Protein AF-V9I3U3-F1 (afdb_monomer_lite)

Foldseek 3Di:
DQDDPDDPVCCVVPVVSVVVVVVVQDDPNDGDDPDPD

Structure (mmCIF, N/CA/C/O backbone):
data_AF-V9I3U3-F1
#
_entry.id   AF-V9I3U3-F1
#
loop_
_atom_site.group_PDB
_atom_site.id
_atom_site.type_symbol
_atom_site.label_atom_id
_atom_site.label_alt_id
_atom_site.label_comp_id
_atom_site.label_asym_id
_atom_site.label_entity_id
_atom_site.label_seq_id
_atom_site.pdbx_PDB_ins_code
_atom_site.Cartn_x
_atom_site.Cartn_y
_atom_site.Cartn_z
_atom_site.occupancy
_atom_site.B_iso_or_equiv
_atom_site.auth_seq_id
_atom_site.auth_comp_id
_atom_site.auth_asym_id
_atom_site.auth_atom_id
_atom_site.pdbx_PDB_model_num
ATOM 1 N N . LYS A 1 1 ? 1.579 -4.624 9.091 1.00 60.88 1 LY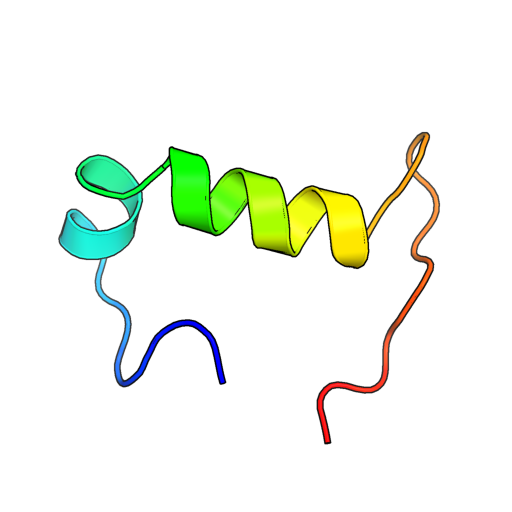S A N 1
ATOM 2 C CA . LYS A 1 1 ? 3.027 -4.782 8.784 1.00 60.88 1 LYS A CA 1
ATOM 3 C C . LYS A 1 1 ? 3.206 -5.028 7.282 1.00 60.88 1 LYS A C 1
ATOM 5 O O . LYS A 1 1 ? 3.405 -6.168 6.892 1.00 60.88 1 LYS A O 1
ATOM 10 N N . CYS A 1 2 ? 3.076 -3.996 6.447 1.00 68.81 2 CYS A N 1
ATOM 11 C CA . CYS A 1 2 ? 3.187 -4.145 4.983 1.00 68.81 2 CYS A CA 1
ATOM 12 C C . CYS A 1 2 ? 4.462 -3.497 4.424 1.00 68.81 2 CYS A C 1
ATOM 14 O O . CYS A 1 2 ? 4.988 -3.954 3.420 1.00 68.81 2 CYS A O 1
ATOM 16 N N . PHE A 1 3 ? 5.008 -2.509 5.136 1.00 78.38 3 PHE A N 1
ATOM 17 C CA . PHE A 1 3 ? 6.327 -1.938 4.892 1.00 78.38 3 PHE A CA 1
ATOM 18 C C . PHE A 1 3 ? 7.062 -1.839 6.229 1.00 78.38 3 PHE A C 1
ATOM 20 O O . PHE A 1 3 ? 6.471 -1.431 7.233 1.00 78.38 3 PHE A O 1
ATOM 27 N N . GLU A 1 4 ? 8.329 -2.236 6.259 1.00 79.38 4 GLU A N 1
ATOM 28 C CA . GLU A 1 4 ? 9.208 -2.073 7.416 1.00 79.38 4 GLU A CA 1
ATOM 29 C C . GLU A 1 4 ? 10.229 -0.986 7.069 1.00 79.38 4 GLU A C 1
ATOM 31 O O . GLU A 1 4 ? 11.026 -1.169 6.158 1.00 79.38 4 GLU A O 1
ATOM 36 N N . ASN A 1 5 ? 10.173 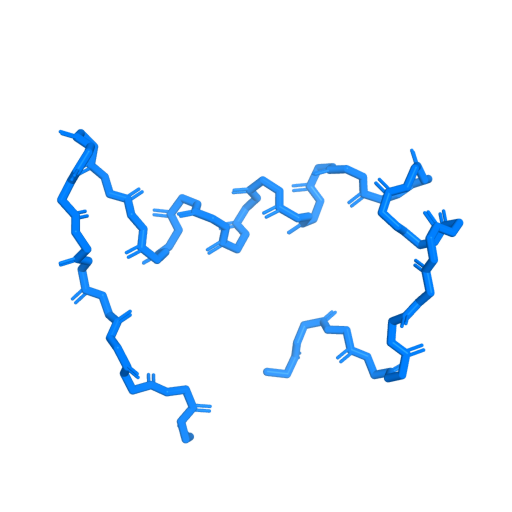0.156 7.768 1.00 84.88 5 ASN A N 1
ATOM 37 C CA . ASN A 1 5 ? 11.003 1.344 7.502 1.00 84.88 5 ASN A CA 1
ATOM 38 C C . ASN A 1 5 ? 10.846 1.912 6.078 1.00 84.88 5 ASN A C 1
ATOM 40 O O . ASN A 1 5 ? 11.824 2.049 5.349 1.00 84.88 5 ASN A O 1
ATOM 44 N N . VAL A 1 6 ? 9.608 2.252 5.701 1.00 89.50 6 VAL A N 1
ATOM 45 C CA . VAL A 1 6 ? 9.286 2.771 4.362 1.00 89.50 6 VAL A CA 1
ATOM 46 C C . VAL 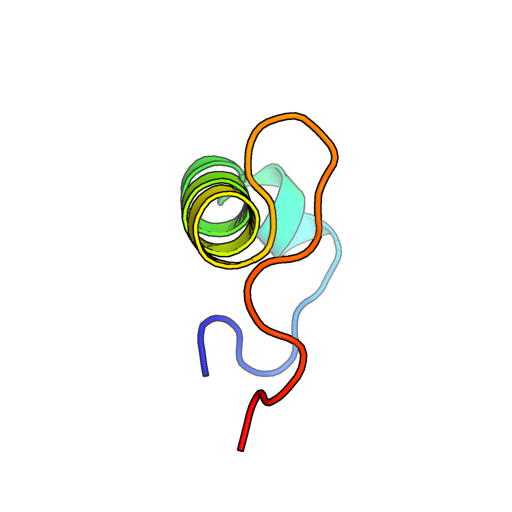A 1 6 ? 10.040 4.069 4.052 1.00 89.50 6 VAL A C 1
ATOM 48 O O . VAL A 1 6 ? 10.063 4.994 4.869 1.00 89.50 6 VAL A O 1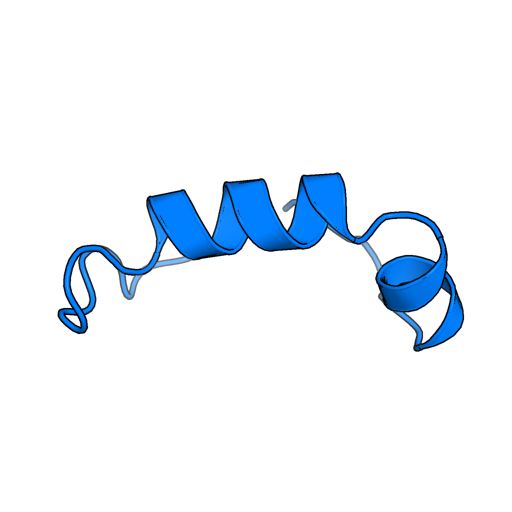
ATOM 51 N N . CYS A 1 7 ? 10.614 4.153 2.856 1.00 92.62 7 CYS A N 1
ATOM 52 C CA . CYS A 1 7 ? 11.137 5.389 2.278 1.00 92.62 7 CYS A CA 1
ATOM 53 C C . CYS A 1 7 ? 10.418 5.736 0.966 1.00 92.62 7 CYS A C 1
ATOM 55 O O . CYS A 1 7 ? 9.616 4.963 0.440 1.00 92.62 7 CYS A O 1
ATOM 57 N N . GLU A 1 8 ? 10.687 6.916 0.413 1.00 94.62 8 GLU A N 1
ATOM 58 C CA . GLU A 1 8 ? 10.034 7.404 -0.803 1.00 94.62 8 GLU A CA 1
ATOM 59 C C . GLU A 1 8 ? 10.242 6.489 -2.018 1.00 94.62 8 GLU A C 1
ATOM 61 O O . GLU A 1 8 ? 9.331 6.331 -2.831 1.00 94.62 8 GLU A O 1
ATOM 66 N N . LEU A 1 9 ? 11.407 5.841 -2.126 1.00 94.62 9 LEU A N 1
ATOM 67 C CA . LEU A 1 9 ? 11.694 4.917 -3.222 1.00 94.62 9 LEU A CA 1
ATOM 68 C C . LEU A 1 9 ? 10.826 3.659 -3.132 1.00 94.62 9 LEU A C 1
ATOM 70 O O . LEU A 1 9 ? 10.405 3.145 -4.166 1.00 94.62 9 LEU A O 1
ATOM 74 N N . ASP A 1 10 ? 10.486 3.204 -1.925 1.00 91.94 10 ASP A N 1
ATOM 75 C CA . ASP A 1 10 ? 9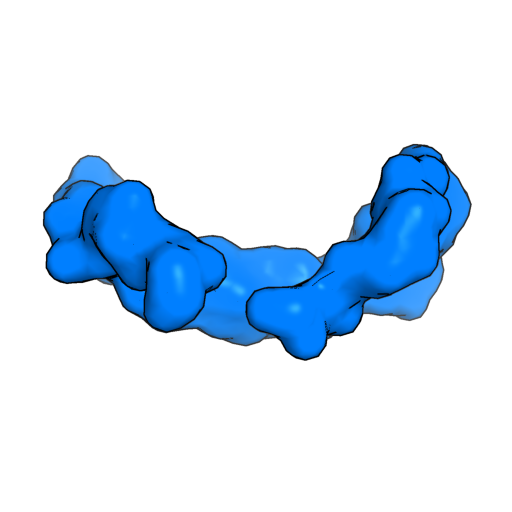.618 2.039 -1.750 1.00 91.94 10 ASP A CA 1
ATOM 76 C C . ASP A 1 10 ? 8.218 2.307 -2.298 1.00 91.94 10 ASP A C 1
ATOM 78 O O . ASP A 1 10 ? 7.649 1.442 -2.956 1.00 91.94 10 ASP A O 1
ATOM 82 N N . LEU A 1 11 ? 7.690 3.518 -2.105 1.00 90.44 11 LEU A N 1
ATOM 83 C CA . LEU A 1 11 ? 6.387 3.916 -2.646 1.00 90.44 11 LEU A CA 1
ATOM 84 C C . LEU A 1 11 ? 6.415 4.074 -4.171 1.00 90.44 11 LEU A C 1
ATOM 86 O O . LEU A 1 11 ? 5.443 3.730 -4.838 1.00 90.44 11 LEU A O 1
ATOM 90 N N . ILE A 1 12 ? 7.523 4.575 -4.726 1.00 94.38 12 ILE A N 1
ATOM 91 C CA . ILE A 1 12 ? 7.688 4.747 -6.177 1.00 94.38 12 ILE A CA 1
ATOM 92 C C . ILE A 1 12 ? 7.790 3.388 -6.878 1.00 94.38 12 ILE A C 1
ATOM 94 O O . ILE A 1 12 ? 7.166 3.187 -7.918 1.00 94.38 12 ILE A O 1
ATOM 98 N N . PHE A 1 13 ? 8.566 2.456 -6.321 1.00 94.31 13 PHE A N 1
ATOM 99 C CA . PHE A 1 13 ? 8.816 1.154 -6.944 1.00 94.31 13 PHE A CA 1
ATOM 100 C C . PHE A 1 13 ? 7.797 0.072 -6.561 1.00 94.31 13 PHE A C 1
ATOM 102 O O . PHE A 1 13 ? 7.678 -0.912 -7.287 1.00 94.31 13 PHE A O 1
ATOM 109 N N . HIS A 1 14 ? 7.032 0.254 -5.480 1.00 91.19 14 HIS A N 1
ATOM 110 C CA . HIS A 1 14 ? 6.010 -0.693 -5.015 1.00 91.19 14 HIS A CA 1
ATOM 111 C C . HIS A 1 14 ? 4.634 -0.030 -4.841 1.00 91.19 14 HIS A C 1
ATOM 113 O O . HIS A 1 14 ? 3.918 -0.295 -3.871 1.00 91.19 14 HIS A O 1
ATOM 119 N N . ALA A 1 15 ? 4.243 0.820 -5.796 1.00 92.62 15 ALA A N 1
ATOM 120 C CA . ALA A 1 15 ? 2.953 1.513 -5.775 1.00 92.62 15 ALA A CA 1
ATOM 121 C C . ALA A 1 15 ? 1.757 0.545 -5.682 1.00 92.62 15 ALA A C 1
ATOM 123 O O . ALA A 1 15 ? 0.802 0.823 -4.963 1.00 92.62 15 ALA A O 1
ATOM 124 N N . ASP A 1 16 ? 1.836 -0.622 -6.328 1.00 94.44 16 ASP A N 1
ATOM 125 C CA . ASP A 1 16 ? 0.780 -1.643 -6.282 1.00 94.44 16 ASP A CA 1
ATOM 126 C C . ASP A 1 16 ? 0.543 -2.169 -4.860 1.00 94.44 16 ASP A C 1
ATOM 128 O O . ASP A 1 16 ? -0.598 -2.306 -4.420 1.00 94.44 16 ASP A O 1
ATOM 132 N N . ALA A 1 17 ? 1.618 -2.398 -4.100 1.00 91.12 17 ALA A N 1
ATOM 133 C CA . ALA A 1 17 ? 1.517 -2.822 -2.708 1.00 91.12 17 ALA A CA 1
ATOM 134 C C . ALA A 1 17 ? 0.919 -1.714 -1.825 1.00 91.12 17 ALA A C 1
ATOM 136 O O . ALA A 1 17 ? 0.134 -1.997 -0.921 1.00 91.12 17 ALA A O 1
ATOM 137 N N . ALA A 1 18 ? 1.244 -0.447 -2.101 1.00 92.00 18 ALA A N 1
ATOM 138 C CA . ALA A 1 18 ? 0.631 0.687 -1.415 1.00 92.00 18 ALA A CA 1
ATOM 139 C C . ALA A 1 18 ? -0.868 0.818 -1.745 1.00 92.00 18 ALA A C 1
ATOM 141 O O . ALA A 1 18 ? -1.668 1.051 -0.839 1.00 92.00 18 ALA A O 1
ATOM 142 N N . HIS A 1 19 ? -1.262 0.617 -3.006 1.00 93.12 19 HIS A N 1
ATOM 143 C CA . HIS A 1 19 ? -2.664 0.616 -3.426 1.00 93.12 19 HIS A CA 1
ATOM 144 C C . HIS A 1 19 ? -3.465 -0.505 -2.769 1.00 93.12 19 HIS A C 1
ATOM 146 O O . HIS A 1 19 ? -4.540 -0.238 -2.244 1.00 93.12 19 HIS A O 1
ATOM 152 N N . GLN A 1 20 ? -2.912 -1.716 -2.691 1.00 91.00 20 GLN A N 1
ATOM 153 C CA . GLN A 1 20 ? -3.575 -2.827 -2.012 1.00 91.00 20 GLN A CA 1
ATOM 154 C C . GLN A 1 20 ? -3.857 -2.512 -0.533 1.00 91.00 20 GLN A C 1
ATOM 15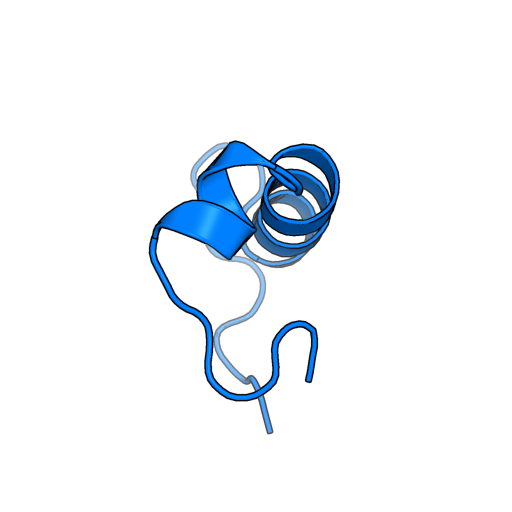6 O O . GLN A 1 20 ? -4.955 -2.755 -0.041 1.00 91.00 20 GLN A O 1
ATOM 161 N N . VAL A 1 21 ? -2.892 -1.915 0.174 1.00 90.31 21 VAL A N 1
ATOM 162 C CA . VAL A 1 21 ? -3.087 -1.496 1.572 1.00 90.31 21 VAL A CA 1
ATOM 163 C C . VAL A 1 21 ? -4.130 -0.380 1.685 1.00 90.31 21 VAL A C 1
ATOM 165 O O . VAL A 1 21 ? -4.917 -0.365 2.630 1.00 90.31 21 VAL A O 1
ATOM 168 N N . LEU A 1 22 ? -4.149 0.565 0.741 1.00 91.38 22 LEU A N 1
ATOM 169 C CA . LEU A 1 22 ? -5.136 1.646 0.726 1.00 91.38 22 LEU A CA 1
ATOM 170 C C . LEU A 1 22 ? -6.556 1.129 0.487 1.00 91.38 22 LEU A C 1
ATOM 172 O O . LEU A 1 22 ? -7.469 1.608 1.155 1.00 91.38 22 LEU A O 1
ATOM 176 N N . ASP A 1 23 ? -6.728 0.144 -0.392 1.00 91.56 23 ASP A N 1
ATOM 177 C CA . ASP A 1 23 ? -8.026 -0.478 -0.673 1.00 91.56 23 ASP A CA 1
ATOM 178 C C . ASP A 1 23 ? -8.581 -1.236 0.547 1.00 91.56 23 ASP A C 1
ATOM 180 O O . ASP A 1 23 ? -9.792 -1.277 0.767 1.00 91.56 23 ASP A O 1
ATOM 184 N N . GLU A 1 24 ? -7.705 -1.794 1.389 1.00 89.06 24 GLU A N 1
ATOM 185 C CA . GLU A 1 24 ? -8.090 -2.398 2.671 1.00 89.06 24 GLU A CA 1
ATOM 186 C C . GLU A 1 24 ? -8.475 -1.338 3.723 1.00 89.06 24 GLU A C 1
ATOM 188 O O . GLU A 1 24 ? -9.337 -1.571 4.574 1.00 89.06 24 GLU A O 1
ATOM 193 N N . LEU A 1 25 ? -7.858 -0.153 3.669 1.00 91.62 25 LEU A N 1
ATOM 194 C CA . LEU A 1 25 ? -8.068 0.919 4.644 1.00 91.62 25 LEU A CA 1
ATOM 195 C C . LEU A 1 25 ? -9.293 1.787 4.319 1.00 91.62 25 LEU A C 1
ATOM 197 O O . LEU A 1 25 ? -9.973 2.266 5.232 1.00 91.62 25 LEU A O 1
ATOM 201 N N . VAL A 1 26 ? -9.555 2.029 3.034 1.00 94.12 26 VAL A N 1
ATOM 202 C CA . VAL A 1 26 ? -10.544 2.989 2.538 1.00 94.12 26 VAL A CA 1
ATOM 203 C C . VAL A 1 26 ? -11.292 2.402 1.344 1.00 94.12 26 VAL A C 1
ATOM 205 O O . VAL A 1 26 ? -10.690 2.013 0.354 1.00 94.12 26 VAL A O 1
ATOM 208 N N . MET A 1 27 ? -12.624 2.453 1.376 1.00 93.75 27 MET A N 1
ATOM 209 C CA . MET A 1 27 ? -13.457 2.177 0.201 1.00 93.75 27 MET A CA 1
ATOM 210 C C . MET A 1 27 ? -14.452 3.311 -0.021 1.00 93.75 27 MET A C 1
ATOM 212 O O . MET A 1 27 ? -15.098 3.782 0.913 1.00 93.75 27 MET A O 1
ATOM 216 N N . GLY A 1 28 ? -14.583 3.767 -1.271 1.00 91.12 28 GLY A N 1
ATOM 217 C CA . GLY A 1 28 ? -15.561 4.799 -1.640 1.00 91.12 28 GLY A CA 1
ATOM 218 C C . GLY A 1 28 ? -15.400 6.127 -0.886 1.00 91.12 28 GLY A C 1
ATOM 219 O O . GLY A 1 28 ? -16.382 6.832 -0.677 1.00 91.12 28 GLY A O 1
ATOM 220 N N . GLY A 1 29 ? -14.183 6.454 -0.434 1.00 91.62 29 GLY A N 1
ATOM 221 C CA . GLY A 1 29 ? -13.901 7.645 0.379 1.00 91.62 29 GLY A CA 1
ATOM 222 C C . GLY A 1 29 ? -14.246 7.504 1.867 1.00 91.62 29 GLY A C 1
ATOM 223 O O . GLY A 1 29 ? -14.110 8.472 2.612 1.00 91.62 29 GLY A O 1
ATOM 224 N N . MET A 1 30 ? -14.668 6.320 2.316 1.00 93.19 30 MET A N 1
ATOM 225 C CA . MET A 1 30 ? -14.922 6.013 3.722 1.00 93.19 30 MET A CA 1
ATOM 226 C C . MET A 1 30 ? -13.794 5.164 4.304 1.00 93.19 30 MET A C 1
ATOM 228 O O . MET A 1 30 ? -13.375 4.183 3.695 1.00 93.19 30 MET A O 1
ATOM 232 N N . VAL A 1 31 ? -13.330 5.518 5.503 1.00 94.06 31 VAL A N 1
ATOM 233 C CA . VAL A 1 31 ? -12.336 4.728 6.243 1.00 94.06 31 VAL A CA 1
ATOM 234 C C . VAL A 1 31 ? -13.012 3.488 6.824 1.00 94.06 31 VAL A C 1
ATOM 236 O O . VAL A 1 31 ? -13.993 3.603 7.558 1.00 94.06 31 VAL A O 1
ATOM 239 N N . LEU A 1 32 ? -12.478 2.314 6.503 1.00 91.94 32 LEU A N 1
ATOM 240 C CA . LEU A 1 32 ? -12.991 1.018 6.946 1.00 91.94 32 LEU A CA 1
ATOM 241 C C . LEU A 1 32 ? -12.302 0.534 8.213 1.00 91.94 32 LEU A C 1
ATOM 243 O O . LEU A 1 32 ? -12.951 0.007 9.115 1.00 91.94 32 LEU A O 1
ATOM 247 N N . GLN A 1 33 ? -10.986 0.723 8.281 1.00 85.06 33 GLN A N 1
ATOM 248 C CA . GLN A 1 33 ? -10.168 0.215 9.366 1.00 85.06 33 GLN A CA 1
ATOM 249 C C . GLN A 1 33 ? -9.236 1.313 9.873 1.00 85.06 33 GLN A C 1
ATOM 251 O O . GLN A 1 33 ? -8.482 1.918 9.121 1.00 85.06 33 GLN A O 1
ATOM 256 N N . THR A 1 34 ? -9.299 1.584 11.174 1.00 86.12 34 THR A N 1
ATOM 257 C CA . THR A 1 34 ? -8.408 2.536 11.861 1.00 86.12 34 THR A CA 1
ATOM 258 C C . THR A 1 34 ? -7.442 1.841 12.811 1.00 86.12 34 THR A C 1
ATOM 260 O O . THR A 1 34 ? -6.466 2.443 13.253 1.00 86.12 34 THR A O 1
ATOM 263 N N . ASN A 1 35 ? -7.701 0.570 13.126 1.00 80.94 35 ASN A N 1
ATOM 264 C CA . ASN A 1 35 ? -6.843 -0.233 13.973 1.00 80.94 35 ASN A CA 1
ATOM 265 C C . ASN A 1 35 ? -5.819 -0.988 13.113 1.00 80.94 35 ASN A C 1
ATOM 267 O O . ASN A 1 35 ? -6.187 -1.830 12.293 1.00 80.94 35 ASN A O 1
ATOM 271 N N . MET A 1 36 ? -4.544 -0.658 13.311 1.00 71.62 36 MET A N 1
ATOM 272 C CA . MET A 1 36 ? -3.390 -1.277 12.648 1.00 71.62 36 MET A CA 1
ATOM 273 C C . MET A 1 36 ? -2.572 -2.171 13.602 1.00 71.62 36 MET A C 1
ATOM 275 O O . MET A 1 36 ? -1.432 -2.507 13.273 1.00 71.62 36 MET A O 1
ATOM 279 N N . ALA A 1 37 ? -3.115 -2.482 14.789 1.00 60.94 37 ALA A N 1
ATOM 280 C CA . ALA A 1 37 ? -2.477 -3.327 15.801 1.00 60.94 37 ALA A CA 1
ATOM 281 C C . ALA A 1 37 ? -2.386 -4.796 15.372 1.00 60.94 37 ALA A C 1
ATOM 283 O O . ALA A 1 37 ? -3.373 -5.311 14.798 1.00 60.94 37 ALA A O 1
#

Organism: NCBI:txid461493

Secondary structure (DSSP, 8-state):
---SS--HHHHHH-HHHHHHHHHHHEETTEE------

Radius of gyration: 10.89 Å; chains: 1; bounding box: 27×12×23 Å

pLDDT: mean 87.8, std 8.86, range [60.88, 94.62]

InterPro domains:
  IPR011012 Longin-like domain superfamily [SSF64356] (1-36)
  IPR016635 Adaptor protein complex, sigma subunit [PTHR11753] (1-36)
  IPR022775 AP complex, mu/sigma subunit [PF01217] (1-35)

Sequence (37 aa):
KCFENVCELDLIFHADAAHQVLDELVMGGMVLQTNMA